Protein AF-A0A957ZER9-F1 (afdb_monomer)

Structure (mmCIF, N/CA/C/O backbone):
data_AF-A0A957ZER9-F1
#
_entry.id   AF-A0A957ZER9-F1
#
loop_
_atom_site.group_PDB
_atom_site.id
_atom_site.type_symbol
_atom_site.label_atom_id
_atom_site.label_alt_id
_atom_site.label_comp_id
_atom_site.label_asym_id
_atom_site.label_entity_id
_atom_site.label_seq_id
_atom_site.pdbx_PDB_ins_code
_atom_site.Cartn_x
_atom_site.Cartn_y
_atom_site.Cartn_z
_atom_site.occupancy
_atom_site.B_iso_or_equiv
_atom_site.auth_seq_id
_atom_site.auth_comp_id
_atom_site.auth_asym_id
_atom_site.auth_atom_id
_atom_site.pdbx_PDB_model_num
ATOM 1 N N . MET A 1 1 ? -36.942 -1.499 9.005 1.00 51.59 1 MET A N 1
ATOM 2 C CA . MET A 1 1 ? -36.043 -0.327 9.013 1.00 51.59 1 MET A CA 1
ATOM 3 C C . MET A 1 1 ? -35.174 -0.423 7.775 1.00 51.59 1 MET A C 1
ATOM 5 O O . MET A 1 1 ? -34.435 -1.388 7.654 1.00 51.59 1 MET A O 1
ATOM 9 N N . THR A 1 2 ? -35.333 0.484 6.817 1.00 49.25 2 THR A N 1
ATOM 10 C CA . THR A 1 2 ? -34.459 0.560 5.641 1.00 49.25 2 THR A CA 1
ATOM 11 C C . THR A 1 2 ? -33.138 1.179 6.080 1.00 49.25 2 THR A C 1
ATOM 13 O O . THR A 1 2 ? -33.100 2.354 6.435 1.00 49.25 2 THR A O 1
ATOM 16 N N . THR A 1 3 ? -32.075 0.379 6.131 1.00 65.25 3 THR A N 1
ATOM 17 C CA . THR A 1 3 ? -30.712 0.861 6.366 1.00 65.25 3 THR A CA 1
ATOM 18 C C . THR A 1 3 ? -30.332 1.819 5.247 1.00 65.25 3 THR A C 1
ATOM 20 O O . THR A 1 3 ? -30.273 1.415 4.085 1.00 65.25 3 THR A O 1
ATOM 23 N N . THR A 1 4 ? -30.088 3.084 5.584 1.00 68.25 4 THR A N 1
ATOM 24 C CA . THR A 1 4 ? -29.438 4.027 4.673 1.00 68.25 4 THR A CA 1
ATOM 25 C C . THR A 1 4 ? -28.117 3.402 4.215 1.00 68.25 4 THR A C 1
ATOM 27 O O . THR A 1 4 ? -27.375 2.920 5.076 1.00 68.25 4 THR A O 1
ATOM 30 N N . PRO A 1 5 ? -27.817 3.344 2.906 1.00 68.44 5 PRO A N 1
ATOM 31 C CA . PRO A 1 5 ? -26.556 2.780 2.447 1.00 68.44 5 PRO A CA 1
ATOM 32 C C . PRO A 1 5 ? -25.391 3.537 3.093 1.00 68.44 5 PRO A C 1
ATOM 34 O O . PRO A 1 5 ? -25.269 4.751 2.936 1.00 68.44 5 PRO A O 1
ATOM 37 N N . SER A 1 6 ? -24.569 2.817 3.860 1.00 81.31 6 SER A N 1
ATOM 38 C CA . SER A 1 6 ? -23.349 3.362 4.453 1.00 81.31 6 SER A CA 1
ATOM 39 C C . SER A 1 6 ? -22.302 3.532 3.357 1.00 81.31 6 SER A C 1
ATOM 41 O O . SER A 1 6 ? -22.025 2.593 2.607 1.00 81.31 6 SER A O 1
ATOM 43 N N . LEU A 1 7 ? -21.730 4.730 3.251 1.00 90.00 7 LEU A N 1
ATOM 44 C CA . LEU A 1 7 ? -20.654 5.004 2.309 1.00 90.00 7 LEU A CA 1
ATOM 45 C C . LEU A 1 7 ? -19.383 4.279 2.769 1.00 90.00 7 LEU A C 1
ATOM 47 O O . LEU A 1 7 ? -18.846 4.566 3.839 1.00 90.00 7 LEU A O 1
ATOM 51 N N . ARG A 1 8 ? -18.884 3.350 1.948 1.00 92.56 8 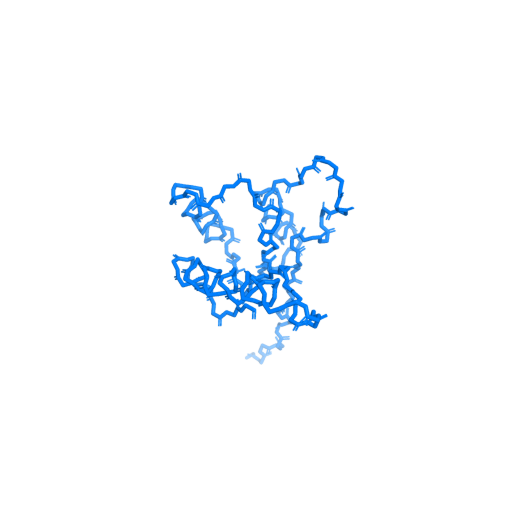ARG A N 1
ATOM 52 C CA . ARG A 1 8 ? -17.635 2.629 2.223 1.00 92.56 8 ARG A CA 1
ATOM 53 C C . ARG A 1 8 ? -16.438 3.472 1.799 1.00 92.56 8 ARG A C 1
ATOM 55 O O . ARG A 1 8 ? -15.945 3.345 0.685 1.00 92.56 8 ARG A O 1
ATOM 62 N N . LEU A 1 9 ? -16.012 4.363 2.687 1.00 96.50 9 LEU A N 1
ATOM 63 C CA . LEU A 1 9 ? -14.811 5.170 2.492 1.00 96.50 9 LEU A CA 1
ATOM 64 C C . LEU A 1 9 ? -13.558 4.393 2.892 1.00 96.50 9 LEU A C 1
ATOM 66 O O . LEU A 1 9 ? -13.536 3.753 3.943 1.00 96.50 9 LEU A O 1
ATOM 70 N N . GLY A 1 10 ? -12.518 4.499 2.073 1.00 96.88 10 GLY A N 1
ATOM 71 C CA . GLY A 1 10 ? -11.164 4.055 2.379 1.00 96.88 10 GLY A CA 1
ATOM 72 C C . GLY A 1 10 ? -10.174 5.203 2.215 1.00 96.88 10 GLY A C 1
ATOM 73 O O . GLY A 1 10 ? -10.529 6.283 1.742 1.00 96.88 10 GLY A O 1
ATOM 74 N N . THR A 1 11 ? -8.930 4.966 2.611 1.00 97.81 11 THR A N 1
ATOM 75 C CA . THR A 1 11 ? -7.816 5.895 2.384 1.00 97.81 11 THR A CA 1
ATOM 76 C C . THR A 1 11 ? -6.646 5.165 1.744 1.00 97.81 11 THR A C 1
ATOM 78 O O . THR A 1 11 ? -6.607 3.935 1.749 1.00 97.81 11 THR A O 1
ATOM 81 N N . SER A 1 12 ? -5.705 5.920 1.196 1.00 97.69 12 SER A N 1
ATOM 82 C CA . SER A 1 12 ? -4.426 5.397 0.742 1.00 97.69 12 SER A CA 1
ATOM 83 C C . SER A 1 12 ? -3.357 5.613 1.807 1.00 97.69 12 SER A C 1
ATOM 85 O O . SER A 1 12 ? -3.302 6.681 2.427 1.00 97.69 12 SER A O 1
ATOM 87 N N . SER A 1 13 ? -2.444 4.656 1.974 1.00 98.00 13 SER A N 1
ATOM 88 C CA . SER A 1 13 ? -1.302 4.819 2.869 1.00 98.00 13 SER A CA 1
ATOM 89 C C . SER A 1 13 ? -0.413 6.008 2.492 1.00 98.00 13 SER A C 1
ATOM 91 O O . SER A 1 13 ? 0.098 6.677 3.397 1.00 98.00 13 SER A O 1
ATOM 93 N N . TYR A 1 14 ? -0.303 6.352 1.198 1.00 95.44 14 TYR A N 1
ATOM 94 C CA . TYR A 1 14 ? 0.491 7.508 0.760 1.00 95.44 14 TYR A CA 1
ATOM 95 C C . TYR A 1 14 ? -0.087 8.828 1.282 1.00 95.44 14 TYR A C 1
ATOM 97 O O . TYR A 1 14 ? 0.651 9.795 1.457 1.00 95.44 14 TYR A O 1
ATOM 105 N N . SER A 1 15 ? -1.389 8.883 1.598 1.00 96.50 15 SER A N 1
ATOM 106 C CA . SER A 1 15 ? -2.021 10.091 2.157 1.00 96.50 15 SER A CA 1
ATOM 107 C C . SER A 1 15 ? -1.462 10.466 3.538 1.00 96.50 15 SER A C 1
ATOM 109 O O . SER A 1 15 ? -1.672 11.580 4.008 1.00 96.50 15 SER A O 1
ATOM 111 N N . TYR A 1 16 ? -0.715 9.557 4.175 1.00 97.00 16 TYR A N 1
ATOM 112 C CA . TYR A 1 16 ? -0.003 9.778 5.435 1.00 97.00 16 TYR A CA 1
ATOM 113 C C . TYR A 1 16 ? 1.515 9.898 5.251 1.00 97.00 16 TYR A C 1
ATOM 115 O O . TYR A 1 16 ? 2.234 10.156 6.219 1.00 97.00 16 TYR A O 1
ATOM 123 N N . TRP A 1 17 ? 2.027 9.691 4.036 1.00 95.38 17 TRP A N 1
ATOM 124 C CA . TRP A 1 17 ? 3.452 9.717 3.724 1.00 95.38 17 TRP A CA 1
ATOM 125 C C . TRP A 1 17 ? 3.706 10.427 2.394 1.00 95.38 17 TRP A C 1
ATOM 127 O O . TRP A 1 17 ? 3.631 9.855 1.311 1.00 95.38 17 TRP A O 1
ATOM 137 N N . HIS A 1 18 ? 4.096 11.694 2.496 1.00 91.44 18 HIS A N 1
ATOM 138 C CA . HIS A 1 18 ? 4.344 12.585 1.363 1.00 91.44 18 HIS A CA 1
ATOM 139 C C . HIS A 1 18 ? 5.746 12.396 0.753 1.00 91.44 18 HIS A C 1
ATOM 141 O O . HIS A 1 18 ? 6.429 13.373 0.452 1.00 91.44 18 HIS A O 1
ATOM 147 N N . PHE A 1 19 ? 6.204 11.145 0.620 1.00 91.75 19 PHE A N 1
ATOM 148 C CA . PHE A 1 19 ? 7.515 10.786 0.059 1.00 91.75 19 PHE A CA 1
ATOM 149 C C . PHE A 1 19 ? 8.719 11.423 0.778 1.00 91.75 19 PHE A C 1
ATOM 151 O O . PHE A 1 19 ? 9.766 11.678 0.182 1.00 91.75 19 PHE A O 1
ATOM 158 N N . THR A 1 20 ? 8.594 11.662 2.085 1.00 93.31 20 THR A N 1
ATOM 159 C CA . THR A 1 20 ? 9.716 12.075 2.935 1.00 93.31 20 THR A CA 1
ATOM 160 C C . THR A 1 20 ? 10.710 10.928 3.137 1.00 93.31 20 THR A C 1
ATOM 162 O O . THR A 1 20 ? 10.307 9.765 3.063 1.00 93.31 20 THR A O 1
ATOM 165 N N . PRO A 1 21 ? 11.989 11.210 3.464 1.00 93.69 21 PRO A N 1
ATOM 166 C CA . PRO A 1 21 ? 12.975 10.159 3.732 1.00 93.69 21 PRO A CA 1
ATOM 167 C C . PRO A 1 21 ? 12.533 9.175 4.822 1.00 93.69 21 PRO A C 1
ATOM 169 O O . PRO A 1 21 ? 12.712 7.969 4.679 1.00 93.69 21 PRO A O 1
ATOM 172 N N . GLN A 1 22 ? 11.906 9.686 5.887 1.00 95.19 22 GLN A N 1
ATOM 173 C CA . GLN A 1 22 ? 11.251 8.850 6.885 1.00 95.19 22 GLN A CA 1
ATOM 174 C C . GLN A 1 22 ? 9.890 8.402 6.354 1.00 95.19 22 GLN A C 1
ATOM 176 O O . GLN A 1 22 ? 9.045 9.242 6.029 1.00 95.19 22 GLN A O 1
ATOM 181 N N . LYS A 1 23 ? 9.682 7.086 6.290 1.00 96.38 23 LYS A N 1
ATOM 182 C CA . LYS A 1 23 ? 8.387 6.493 5.956 1.00 96.38 23 LYS A CA 1
ATOM 183 C C . LYS A 1 23 ? 7.473 6.531 7.175 1.00 96.38 23 LYS A C 1
ATOM 185 O O . LYS A 1 23 ? 7.914 6.235 8.288 1.00 96.38 23 LYS A O 1
ATOM 190 N N . THR A 1 24 ? 6.208 6.881 6.957 1.00 97.62 24 THR A N 1
ATOM 191 C CA . THR A 1 24 ? 5.159 6.669 7.959 1.00 97.62 24 THR A CA 1
ATOM 192 C C . THR A 1 24 ? 4.828 5.175 7.987 1.00 97.62 24 THR A C 1
ATOM 194 O O . THR A 1 24 ? 4.475 4.642 6.930 1.00 97.62 24 THR A O 1
ATOM 197 N N . PRO A 1 25 ? 4.920 4.489 9.140 1.00 97.81 25 PRO A N 1
ATOM 198 C CA . PRO A 1 25 ? 4.663 3.053 9.210 1.00 97.81 25 PRO A CA 1
ATOM 199 C C . PRO A 1 25 ? 3.235 2.695 8.789 1.00 97.81 25 PRO A C 1
ATOM 201 O O . PRO A 1 25 ? 2.280 3.377 9.164 1.00 97.81 25 PRO A O 1
ATOM 204 N N . ILE A 1 26 ? 3.071 1.585 8.065 1.00 98.38 26 ILE A N 1
ATOM 205 C CA . ILE A 1 26 ? 1.745 1.086 7.660 1.00 98.38 26 ILE A CA 1
ATOM 206 C C . ILE A 1 26 ? 0.857 0.795 8.878 1.00 98.38 26 ILE A C 1
ATOM 208 O O . ILE A 1 26 ? -0.339 1.075 8.848 1.00 98.38 26 ILE A O 1
ATOM 212 N N . SER A 1 27 ? 1.437 0.310 9.977 1.00 98.06 27 SER A N 1
ATOM 213 C CA . SER A 1 27 ? 0.714 0.085 11.234 1.00 98.06 27 SER A CA 1
ATOM 214 C C . SER A 1 27 ? 0.040 1.354 11.759 1.00 98.06 27 SER A C 1
ATOM 216 O O . SER A 1 27 ? -1.122 1.309 12.157 1.00 98.06 27 SER A O 1
ATOM 218 N N . TYR A 1 28 ? 0.731 2.495 11.694 1.00 98.50 28 TYR A N 1
ATOM 219 C CA . TYR A 1 28 ? 0.173 3.787 12.088 1.00 98.50 28 TYR A CA 1
ATOM 220 C C . TYR A 1 28 ? -0.975 4.206 11.163 1.00 98.50 28 TYR A C 1
ATOM 222 O O . TYR A 1 28 ? -2.014 4.659 11.635 1.00 98.50 28 TYR A O 1
ATOM 230 N N . VAL A 1 29 ? -0.828 4.012 9.848 1.00 98.62 29 VAL A N 1
ATOM 231 C CA . VAL A 1 29 ? -1.898 4.299 8.874 1.00 98.62 29 VAL A CA 1
ATOM 232 C C . VAL A 1 29 ? -3.166 3.509 9.199 1.00 98.62 29 VAL A C 1
ATOM 234 O O . VAL A 1 29 ? -4.252 4.087 9.210 1.00 98.62 29 VAL A O 1
ATOM 237 N N . LEU A 1 30 ? -3.041 2.211 9.498 1.00 98.69 30 LEU A N 1
ATOM 238 C CA . LEU A 1 30 ? -4.179 1.369 9.875 1.00 98.69 30 LEU A CA 1
ATOM 239 C C . LEU A 1 30 ? -4.873 1.894 11.141 1.00 98.69 30 LEU A C 1
ATOM 241 O O . LEU A 1 30 ? -6.097 2.008 11.169 1.00 98.69 30 LEU A O 1
ATOM 245 N N . GLU A 1 31 ? -4.112 2.273 12.169 1.00 98.75 31 GLU A N 1
ATOM 246 C CA . GLU A 1 31 ? -4.671 2.856 13.396 1.00 98.75 31 GLU A CA 1
ATOM 247 C C . GLU A 1 31 ? -5.435 4.158 13.124 1.00 98.75 31 GLU A C 1
ATOM 249 O O . GLU A 1 31 ? -6.544 4.340 13.629 1.00 98.75 31 GLU A O 1
ATOM 254 N N . GLN A 1 32 ? -4.883 5.046 12.290 1.00 98.62 32 GLN A N 1
ATOM 255 C CA . GLN A 1 32 ? -5.552 6.299 11.933 1.00 98.62 32 GLN A CA 1
ATOM 256 C C . GLN A 1 32 ? -6.811 6.062 11.094 1.00 98.62 32 GLN A C 1
ATOM 258 O O . GLN A 1 32 ? -7.836 6.697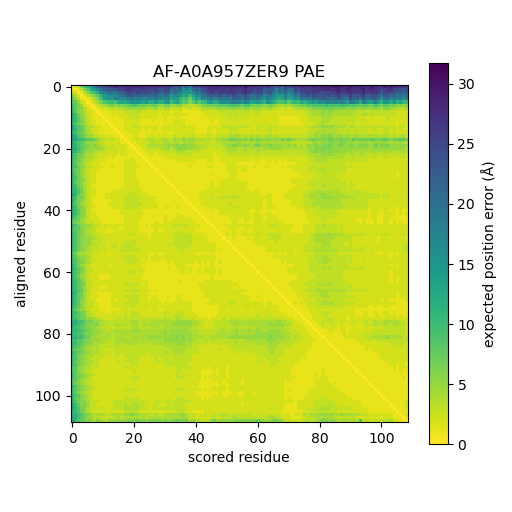 11.335 1.00 98.62 32 GLN A O 1
ATOM 263 N N . ALA A 1 33 ? -6.768 5.136 10.134 1.00 98.50 33 ALA A N 1
ATOM 264 C CA . ALA A 1 33 ? -7.929 4.791 9.319 1.00 98.50 33 ALA A CA 1
ATOM 265 C C . ALA A 1 33 ? -9.072 4.226 10.176 1.00 98.50 33 ALA A C 1
ATOM 267 O O . ALA A 1 33 ? -10.225 4.630 10.011 1.00 98.50 33 ALA A O 1
ATOM 268 N N . HIS A 1 34 ? -8.747 3.357 11.136 1.00 98.31 34 HIS A N 1
ATOM 269 C CA . HIS A 1 34 ? -9.708 2.840 12.106 1.00 98.31 34 HIS A CA 1
ATOM 270 C C . HIS A 1 34 ? -10.297 3.956 12.979 1.00 98.31 34 HIS A C 1
ATOM 272 O O . HIS A 1 34 ? -11.515 4.051 13.116 1.00 98.31 34 HIS A O 1
ATOM 278 N N . ALA A 1 35 ? -9.452 4.838 13.524 1.00 98.31 35 ALA A N 1
ATOM 279 C CA . ALA A 1 35 ? -9.895 5.956 14.360 1.00 98.31 35 ALA A CA 1
ATOM 280 C C . ALA A 1 35 ? -10.842 6.922 13.620 1.00 98.31 35 ALA A C 1
ATOM 282 O O . ALA A 1 35 ? -11.717 7.525 14.238 1.00 98.31 35 ALA A O 1
ATOM 283 N N . LEU A 1 36 ? -10.696 7.040 12.297 1.00 97.38 36 LEU A N 1
ATOM 284 C CA . LEU A 1 36 ? -11.570 7.831 11.426 1.00 97.38 36 LEU A CA 1
ATOM 285 C C . LEU A 1 36 ? -12.860 7.102 11.008 1.00 97.38 36 LEU A C 1
ATOM 287 O O . LEU A 1 36 ? -13.690 7.692 10.318 1.00 97.38 36 LEU A O 1
ATOM 291 N N . GLY A 1 37 ? -13.047 5.837 11.398 1.00 96.75 37 GLY A N 1
ATOM 292 C CA . GLY A 1 37 ? -14.206 5.032 11.004 1.00 96.75 37 GLY A CA 1
ATOM 293 C C . GLY A 1 37 ? -14.212 4.650 9.521 1.00 96.75 37 GLY A C 1
ATOM 294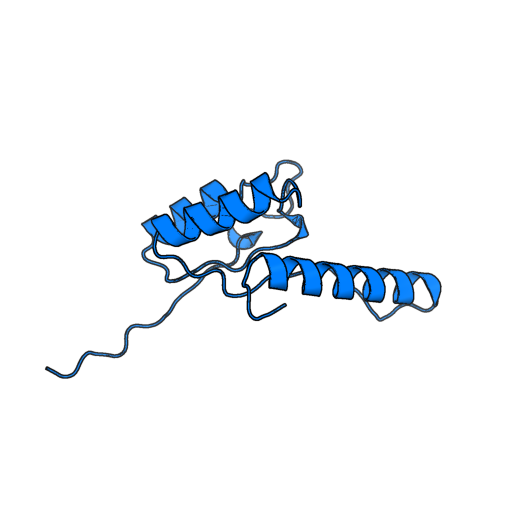 O O . GLY A 1 37 ? -15.280 4.458 8.936 1.00 96.75 37 GLY A O 1
ATOM 295 N N . LEU A 1 38 ? -13.034 4.577 8.891 1.00 97.50 38 LEU A N 1
ATOM 296 C CA . LEU A 1 38 ? -12.906 4.117 7.511 1.00 97.50 38 LEU A CA 1
ATOM 297 C C . LEU A 1 38 ? -13.100 2.600 7.422 1.00 97.50 38 LEU A C 1
ATOM 299 O O . LEU A 1 38 ? -12.956 1.869 8.396 1.00 97.50 38 LEU A O 1
ATOM 303 N N . HIS A 1 39 ? -13.415 2.128 6.220 1.00 97.38 39 HIS A N 1
ATOM 304 C CA . HIS A 1 39 ? -13.672 0.716 5.943 1.00 97.38 39 HIS A CA 1
ATOM 305 C C . HIS A 1 39 ? -12.431 -0.033 5.450 1.00 97.38 39 HIS A C 1
ATOM 307 O O . HIS A 1 39 ? -12.471 -1.256 5.339 1.00 97.38 39 HIS A O 1
ATOM 313 N N . GLY A 1 40 ? -11.347 0.670 5.121 1.00 97.69 40 GLY A N 1
ATOM 314 C CA . GLY A 1 40 ? -10.141 0.026 4.629 1.00 97.69 40 GLY A CA 1
ATOM 315 C C . GLY A 1 40 ? -9.034 0.979 4.213 1.00 97.69 40 GLY A C 1
ATOM 316 O O . GLY A 1 40 ? -9.199 2.205 4.202 1.00 97.69 40 GLY A O 1
ATOM 317 N N . VAL A 1 41 ? -7.908 0.380 3.838 1.00 98.44 41 VAL A N 1
ATOM 318 C CA . VAL A 1 41 ? -6.688 1.063 3.410 1.00 98.44 41 VAL A CA 1
ATOM 319 C C . VAL A 1 41 ? -6.157 0.434 2.119 1.00 98.44 41 VAL A C 1
ATOM 321 O O . VAL A 1 41 ? -6.098 -0.785 1.987 1.00 98.44 41 VAL A O 1
ATOM 324 N N . GLU A 1 42 ? -5.758 1.274 1.172 1.00 98.25 42 GLU A N 1
ATOM 325 C CA . GLU A 1 42 ? -4.905 0.895 0.047 1.00 98.25 42 GLU A CA 1
ATOM 326 C C . GLU A 1 42 ? -3.439 1.045 0.468 1.00 98.25 42 GLU A C 1
ATOM 328 O O . GLU A 1 42 ? -3.078 2.028 1.124 1.00 98.25 42 GLU A O 1
ATOM 333 N N . LEU A 1 43 ? -2.603 0.063 0.132 1.00 98.19 43 LEU A N 1
ATOM 334 C CA . LEU A 1 43 ? -1.194 0.036 0.517 1.00 98.19 43 LEU A CA 1
ATOM 335 C C 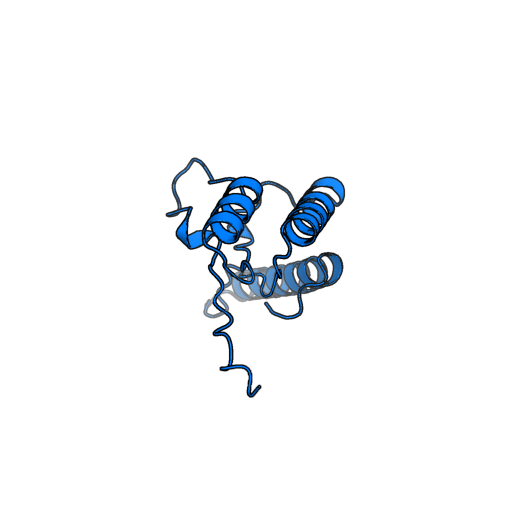. LEU A 1 43 ? -0.292 0.436 -0.643 1.00 98.19 43 LEU A C 1
ATOM 337 O O . LEU A 1 43 ? -0.185 -0.287 -1.629 1.00 98.19 43 LEU A O 1
ATOM 341 N N . LEU A 1 44 ? 0.465 1.513 -0.463 1.00 97.88 44 LEU A N 1
ATOM 342 C CA . LEU A 1 44 ? 1.546 1.857 -1.370 1.00 97.88 44 LEU A CA 1
ATOM 343 C C . LEU A 1 44 ? 2.744 0.934 -1.111 1.00 97.88 44 LEU A C 1
ATOM 345 O O . LEU A 1 44 ? 3.419 1.064 -0.087 1.00 97.88 44 LEU A O 1
ATOM 349 N N . HIS A 1 45 ? 3.068 0.061 -2.066 1.00 97.88 45 HIS A N 1
ATOM 350 C CA . HIS A 1 45 ? 4.190 -0.886 -1.989 1.00 97.88 45 HIS A CA 1
ATOM 351 C C . HIS A 1 45 ? 5.506 -0.205 -1.592 1.00 97.88 45 HIS A C 1
ATOM 353 O O . HIS A 1 45 ? 6.194 -0.627 -0.666 1.00 97.88 45 HIS A O 1
ATOM 359 N N . ARG A 1 46 ? 5.804 0.953 -2.191 1.00 96.19 46 ARG A N 1
ATOM 360 C CA . ARG A 1 46 ? 7.017 1.732 -1.894 1.00 96.19 46 ARG A CA 1
ATOM 361 C C . ARG A 1 46 ? 7.106 2.216 -0.438 1.00 96.19 46 ARG A C 1
ATOM 363 O O . ARG A 1 46 ? 8.209 2.490 0.043 1.00 96.19 46 ARG A O 1
ATOM 370 N N . GLN A 1 47 ? 5.980 2.342 0.264 1.00 97.19 47 GLN A N 1
ATOM 371 C CA . GLN A 1 47 ? 5.923 2.736 1.675 1.00 97.19 47 GLN A CA 1
ATOM 372 C C . GLN A 1 47 ? 6.191 1.565 2.628 1.00 97.19 47 GLN A C 1
ATOM 374 O O . GLN A 1 47 ? 6.523 1.795 3.790 1.00 97.19 47 GLN A O 1
ATOM 379 N N . MET A 1 48 ? 6.097 0.321 2.156 1.00 96.69 48 MET A N 1
ATOM 380 C CA . MET A 1 48 ? 6.395 -0.851 2.973 1.00 96.69 48 MET A CA 1
ATOM 381 C C . MET A 1 48 ? 7.870 -0.854 3.400 1.00 96.69 48 MET A C 1
ATOM 383 O O . MET A 1 48 ? 8.768 -0.370 2.697 1.00 96.69 48 MET A O 1
ATOM 387 N N . GLU A 1 49 ? 8.113 -1.353 4.606 1.00 96.00 49 GLU A N 1
ATOM 388 C CA . GLU A 1 49 ? 9.458 -1.464 5.186 1.00 96.00 49 GLU A CA 1
ATOM 389 C C . GLU A 1 49 ? 10.116 -2.804 4.849 1.00 96.00 49 GLU A C 1
ATOM 391 O O . GLU A 1 49 ? 11.337 -2.927 4.903 1.00 96.00 49 GLU A O 1
ATOM 396 N N . SER A 1 50 ? 9.306 -3.803 4.504 1.00 97.00 50 SER A N 1
ATOM 397 C CA . SER A 1 50 ? 9.731 -5.164 4.218 1.00 97.00 50 SER A CA 1
ATOM 398 C C . SER A 1 50 ? 8.664 -5.886 3.394 1.00 97.00 50 SER A C 1
ATOM 400 O O . SER A 1 50 ? 7.504 -5.479 3.372 1.00 97.00 50 SER A O 1
ATOM 402 N N . GLU A 1 51 ? 9.057 -6.974 2.746 1.00 97.19 51 GLU A N 1
ATOM 403 C CA . GLU A 1 51 ? 8.159 -7.938 2.096 1.00 97.19 51 GLU A CA 1
ATOM 404 C C . GLU A 1 51 ? 8.266 -9.325 2.745 1.00 97.19 51 GLU A C 1
ATOM 406 O O . GLU A 1 51 ? 7.650 -10.284 2.294 1.00 97.19 51 GLU A O 1
ATOM 411 N N . GLU A 1 52 ? 9.026 -9.439 3.840 1.00 97.44 52 GLU A N 1
ATOM 412 C CA . GLU A 1 52 ? 9.157 -10.685 4.584 1.00 97.44 52 GLU A CA 1
ATOM 413 C C . GLU A 1 52 ? 7.787 -11.164 5.068 1.00 97.44 52 GLU A C 1
ATOM 415 O O . GLU A 1 52 ? 6.958 -10.376 5.540 1.00 97.44 52 GLU A O 1
ATOM 420 N N . ASN A 1 53 ? 7.568 -12.481 5.026 1.00 95.88 53 ASN A N 1
ATOM 421 C CA . ASN A 1 53 ? 6.272 -13.076 5.352 1.00 95.88 53 ASN A CA 1
ATOM 422 C C . ASN A 1 53 ? 5.749 -12.624 6.731 1.00 95.88 53 ASN A C 1
ATOM 424 O O . ASN A 1 53 ? 4.575 -12.298 6.894 1.00 95.88 53 ASN A O 1
ATOM 428 N N . SER A 1 54 ? 6.636 -12.524 7.724 1.00 97.06 54 SER A N 1
ATOM 429 C CA . SER A 1 54 ? 6.289 -12.065 9.074 1.00 97.06 54 SER A CA 1
ATOM 430 C C . SER A 1 54 ? 5.735 -10.634 9.103 1.00 97.06 54 SER A C 1
ATOM 432 O O . SER A 1 54 ? 4.800 -10.360 9.861 1.00 97.06 54 SER A O 1
ATOM 434 N N . TYR A 1 55 ? 6.267 -9.741 8.266 1.00 97.88 55 TYR A N 1
ATOM 435 C CA . TYR A 1 55 ? 5.826 -8.355 8.151 1.00 97.88 55 TYR A CA 1
ATOM 436 C C . TYR A 1 55 ? 4.471 -8.262 7.445 1.00 97.88 55 TYR A C 1
ATOM 438 O O . TYR A 1 55 ? 3.526 -7.696 8.000 1.00 97.88 55 TYR A O 1
ATOM 446 N N . VAL A 1 56 ? 4.334 -8.884 6.271 1.00 97.06 56 VAL A N 1
ATOM 447 C CA . VAL A 1 56 ? 3.097 -8.804 5.474 1.00 97.06 56 VAL A CA 1
ATOM 448 C C . VAL A 1 56 ? 1.919 -9.483 6.175 1.00 97.06 56 VAL A C 1
ATOM 450 O O . VAL A 1 56 ? 0.823 -8.923 6.229 1.00 97.06 56 VAL A O 1
ATOM 453 N N . GLN A 1 57 ? 2.136 -10.633 6.828 1.00 96.12 57 GLN A N 1
ATOM 454 C CA . GLN A 1 57 ? 1.102 -11.269 7.655 1.00 96.12 57 GLN A CA 1
ATOM 455 C C . GLN A 1 57 ? 0.803 -10.450 8.923 1.00 96.12 57 GLN A C 1
ATOM 457 O O . GLN A 1 57 ? -0.320 -10.482 9.429 1.00 96.12 57 GLN A O 1
ATOM 462 N N . GLY A 1 58 ? 1.777 -9.683 9.426 1.00 97.69 58 GLY A N 1
ATOM 463 C CA . GLY A 1 58 ? 1.585 -8.717 10.507 1.00 97.69 58 GLY A CA 1
ATOM 464 C C . GLY A 1 58 ? 0.606 -7.604 10.131 1.00 97.69 58 GLY A C 1
ATOM 465 O O . GLY A 1 58 ? -0.341 -7.361 10.882 1.00 97.69 58 GLY A O 1
ATOM 466 N N . ILE A 1 59 ? 0.777 -7.003 8.948 1.00 98.06 59 ILE A N 1
ATOM 467 C CA . ILE A 1 59 ? -0.138 -5.987 8.399 1.00 98.06 59 ILE A CA 1
ATOM 468 C C . ILE A 1 59 ? -1.553 -6.560 8.263 1.00 98.06 59 ILE A C 1
ATOM 470 O O . ILE A 1 59 ? -2.503 -5.971 8.781 1.00 98.06 59 ILE A O 1
ATOM 474 N N . LYS A 1 60 ? -1.701 -7.738 7.636 1.00 97.38 60 LYS A N 1
ATOM 475 C CA . LYS A 1 60 ? -3.010 -8.403 7.482 1.00 97.38 60 LYS A CA 1
ATOM 476 C C . LYS A 1 60 ? -3.694 -8.637 8.822 1.00 97.38 60 LYS A C 1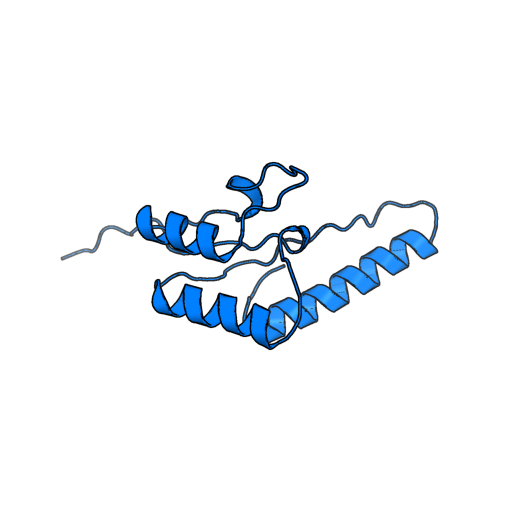
ATOM 478 O O . LYS A 1 60 ? -4.877 -8.343 8.978 1.00 97.38 60 LYS A O 1
ATOM 483 N N . ARG A 1 61 ? -2.951 -9.168 9.799 1.00 98.06 61 ARG A N 1
ATOM 484 C CA . ARG A 1 61 ? -3.474 -9.446 11.141 1.00 98.06 61 ARG A CA 1
ATOM 485 C C . ARG A 1 61 ? -3.963 -8.168 11.815 1.00 98.06 61 ARG A C 1
ATOM 487 O O . ARG A 1 61 ? -5.042 -8.185 12.399 1.00 98.06 61 ARG A O 1
ATOM 494 N N . GLN A 1 62 ? -3.201 -7.080 11.724 1.00 98.56 62 GLN A N 1
ATOM 495 C CA . GLN A 1 62 ? -3.589 -5.801 12.313 1.00 98.56 62 GLN A CA 1
ATOM 496 C C . GLN A 1 62 ? -4.831 -5.214 11.630 1.00 98.56 62 GLN A C 1
ATOM 498 O O . GLN A 1 62 ? -5.764 -4.815 12.322 1.00 98.56 62 GLN A O 1
ATOM 503 N N . ALA A 1 63 ? -4.881 -5.205 10.293 1.00 98.44 63 ALA A N 1
ATOM 504 C CA . ALA A 1 63 ? -6.049 -4.729 9.551 1.00 98.44 63 ALA A CA 1
ATOM 505 C C . ALA A 1 63 ? -7.313 -5.514 9.938 1.00 98.44 63 ALA A C 1
ATOM 507 O O . ALA A 1 63 ? -8.332 -4.914 10.277 1.00 98.44 63 ALA A O 1
ATOM 508 N N . PHE A 1 64 ? -7.207 -6.845 10.022 1.00 98.19 64 PHE A N 1
ATOM 509 C CA . PHE A 1 64 ? -8.293 -7.708 10.485 1.00 98.19 64 PHE A CA 1
ATOM 510 C C . PHE A 1 64 ? -8.756 -7.366 11.911 1.00 98.19 64 PHE A C 1
ATOM 512 O O . PHE A 1 64 ? -9.953 -7.236 12.153 1.00 98.19 64 PHE A O 1
ATOM 519 N N . GLN A 1 65 ? -7.825 -7.173 12.852 1.00 98.62 65 GLN A N 1
ATOM 520 C CA . GLN A 1 65 ? -8.146 -6.793 14.236 1.00 98.62 65 GLN A CA 1
ATOM 521 C C . GLN A 1 65 ? -8.856 -5.437 14.334 1.00 98.62 65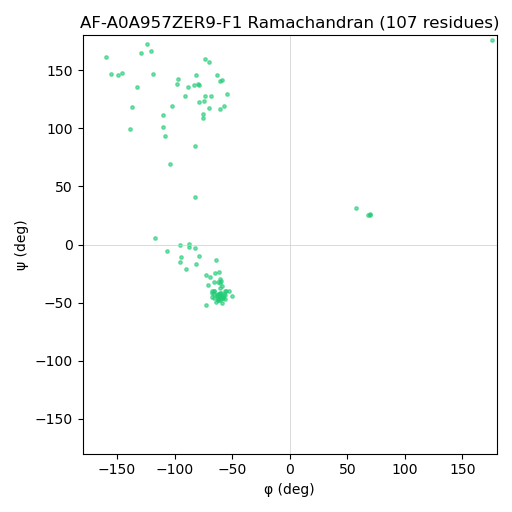 GLN A C 1
ATOM 523 O O . GLN A 1 65 ? -9.689 -5.247 15.217 1.00 98.62 65 GLN A O 1
ATOM 528 N N . LEU A 1 66 ? -8.540 -4.512 13.427 1.00 98.50 66 LEU A N 1
ATOM 529 C CA . LEU A 1 66 ? -9.146 -3.183 13.350 1.00 98.50 66 LEU A CA 1
ATOM 530 C C . LEU A 1 66 ? -10.433 -3.147 12.509 1.00 98.50 66 LEU A C 1
ATOM 532 O O . LEU A 1 66 ? -11.055 -2.089 12.402 1.00 98.50 66 LEU A O 1
ATOM 536 N N . GLY A 1 67 ? -10.842 -4.275 11.918 1.00 97.81 67 GLY A N 1
ATOM 537 C CA . GLY A 1 67 ? -12.010 -4.351 11.038 1.00 97.81 67 GLY A CA 1
ATOM 538 C C . GLY A 1 67 ? -11.834 -3.603 9.712 1.00 97.81 67 GLY A C 1
ATOM 539 O O . GLY A 1 67 ? -12.822 -3.160 9.131 1.00 97.81 67 GLY A O 1
ATOM 540 N N . LEU A 1 68 ? -10.591 -3.437 9.255 1.00 98.25 68 LEU A N 1
ATOM 541 C CA . LEU A 1 68 ? -10.241 -2.755 8.012 1.00 98.25 68 LEU A CA 1
ATOM 542 C C . LEU A 1 68 ? -10.007 -3.758 6.883 1.00 98.25 68 LEU A C 1
ATOM 544 O O . LEU A 1 68 ? -9.338 -4.776 7.065 1.00 98.25 68 LEU A O 1
ATOM 548 N N . ASP A 1 69 ? -10.509 -3.420 5.702 1.00 97.62 69 ASP A N 1
ATOM 549 C CA . ASP A 1 69 ? -10.175 -4.100 4.456 1.00 97.62 69 ASP A CA 1
ATOM 550 C C . ASP A 1 69 ? -8.838 -3.585 3.898 1.00 97.62 69 ASP A C 1
ATOM 552 O O . ASP A 1 69 ? -8.526 -2.396 4.020 1.00 97.62 69 ASP A O 1
ATOM 556 N N . ILE A 1 70 ? -8.064 -4.457 3.253 1.00 98.12 70 ILE A N 1
ATOM 557 C CA . ILE A 1 70 ? -6.906 -4.054 2.449 1.00 98.12 70 ILE A CA 1
ATOM 558 C C . ILE A 1 70 ? -7.289 -4.276 0.990 1.00 98.12 70 ILE A C 1
ATOM 560 O O . ILE A 1 70 ? -7.172 -5.380 0.463 1.00 98.12 70 ILE A O 1
ATOM 564 N N . TYR A 1 71 ? -7.802 -3.227 0.353 1.00 97.06 71 TYR A N 1
ATOM 565 C CA . TYR A 1 71 ? -8.566 -3.376 -0.887 1.00 97.06 71 TYR A CA 1
ATOM 566 C C . TYR A 1 71 ? -7.740 -3.192 -2.167 1.00 97.06 71 TYR A C 1
ATOM 568 O O . TYR A 1 71 ? -8.214 -3.562 -3.238 1.00 97.06 71 TYR A O 1
ATOM 576 N N . ASN A 1 72 ? -6.532 -2.626 -2.079 1.00 98.25 72 ASN A N 1
ATOM 577 C CA . ASN A 1 72 ? -5.630 -2.439 -3.218 1.00 98.25 72 ASN A CA 1
ATOM 578 C C . ASN A 1 72 ? -4.163 -2.353 -2.757 1.00 98.25 72 ASN A C 1
ATOM 580 O O . ASN A 1 72 ? -3.891 -1.825 -1.674 1.00 98.25 72 ASN A O 1
ATOM 584 N N . LEU A 1 73 ? -3.235 -2.850 -3.576 1.00 98.50 73 LEU A N 1
ATOM 585 C CA . LEU A 1 73 ? -1.790 -2.652 -3.427 1.00 98.50 73 LEU A CA 1
ATOM 586 C C . LEU A 1 73 ? -1.320 -1.735 -4.561 1.00 98.50 73 LEU A C 1
ATOM 588 O O . LEU A 1 73 ? -1.153 -2.216 -5.670 1.00 98.50 73 LEU A O 1
ATOM 592 N N . SER A 1 74 ? -1.094 -0.440 -4.333 1.00 97.88 74 SER A N 1
ATOM 593 C CA . SER A 1 74 ? -0.548 0.402 -5.408 1.00 97.88 74 SER A CA 1
ATOM 594 C C . SER A 1 74 ? 0.952 0.211 -5.546 1.00 97.88 74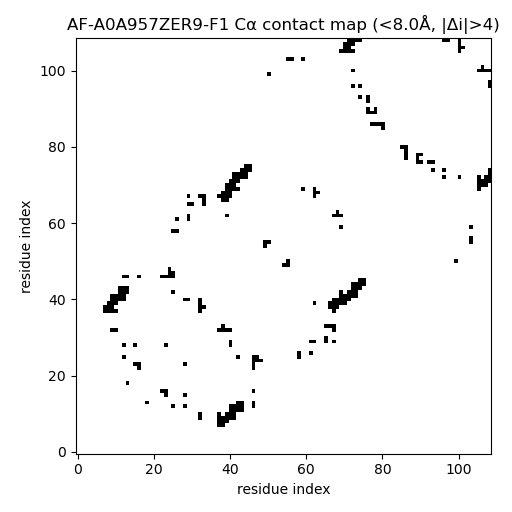 SER A C 1
ATOM 596 O O . SER A 1 74 ? 1.701 0.203 -4.563 1.00 97.88 74 SER A O 1
ATOM 598 N N . ILE A 1 75 ? 1.404 0.149 -6.791 1.00 97.69 75 ILE A N 1
ATOM 599 C CA . ILE A 1 75 ? 2.812 0.001 -7.152 1.00 97.69 75 ILE A CA 1
ATOM 600 C C . ILE A 1 75 ? 3.298 1.175 -7.999 1.00 97.69 75 ILE A C 1
ATOM 602 O O . ILE A 1 75 ? 2.517 2.010 -8.451 1.00 97.69 75 ILE A O 1
ATOM 606 N N . HIS A 1 76 ? 4.618 1.283 -8.144 1.00 95.44 76 HIS A N 1
ATOM 607 C CA . HIS A 1 76 ? 5.248 2.261 -9.024 1.00 95.44 76 HIS A CA 1
ATOM 608 C C . HIS A 1 76 ? 5.879 1.533 -10.207 1.00 95.44 76 HIS A C 1
ATOM 610 O O . HIS A 1 76 ? 6.892 0.856 -10.053 1.00 95.44 76 HIS A O 1
ATOM 616 N N . GLN A 1 77 ? 5.319 1.739 -11.389 1.00 95.25 77 GLN A N 1
ATOM 617 C CA . GLN A 1 77 ? 5.762 1.144 -12.636 1.00 95.25 77 GLN A CA 1
ATOM 618 C C . GLN A 1 77 ? 5.553 2.127 -13.786 1.00 95.25 77 GLN A C 1
ATOM 620 O O . GLN A 1 77 ? 4.611 2.919 -13.786 1.00 95.25 77 GLN A O 1
ATOM 625 N N . ASP A 1 78 ? 6.435 2.063 -14.775 1.00 96.31 78 ASP A N 1
ATOM 626 C CA . ASP A 1 78 ? 6.347 2.845 -16.001 1.00 96.31 78 ASP A CA 1
ATOM 627 C C . ASP A 1 78 ? 6.691 1.961 -17.201 1.00 96.31 78 ASP A C 1
ATOM 629 O O . ASP A 1 78 ? 7.788 1.412 -17.307 1.00 96.31 78 ASP A O 1
ATOM 633 N N . PHE A 1 79 ? 5.734 1.800 -18.110 1.00 96.94 79 PHE A N 1
ATOM 634 C CA . PHE A 1 79 ? 5.887 0.964 -19.299 1.00 96.94 79 PHE A CA 1
ATOM 635 C C . PHE A 1 79 ? 6.327 1.755 -20.538 1.00 96.94 79 PHE A C 1
ATOM 637 O O . PHE A 1 79 ? 6.515 1.164 -21.605 1.00 96.94 79 PHE A O 1
ATOM 644 N N . VAL A 1 80 ? 6.508 3.075 -20.424 1.00 97.62 80 VAL A N 1
ATOM 645 C CA . VAL A 1 80 ? 6.777 3.977 -21.551 1.00 97.62 80 VAL A CA 1
ATOM 646 C C . VAL A 1 80 ? 8.255 4.368 -21.581 1.00 97.62 80 VAL A C 1
ATOM 648 O O . VAL A 1 80 ? 8.635 5.516 -21.377 1.00 97.62 80 VAL A O 1
ATOM 651 N N . TRP A 1 81 ? 9.099 3.386 -21.897 1.00 97.94 81 TRP A N 1
ATOM 652 C CA . TRP A 1 81 ? 10.540 3.571 -22.095 1.00 97.94 81 TRP A CA 1
ATOM 653 C C . TRP A 1 81 ? 10.961 3.195 -23.511 1.00 97.94 81 TRP A C 1
ATOM 655 O O . TRP A 1 81 ? 10.408 2.258 -24.087 1.00 97.94 81 TRP A O 1
ATOM 665 N N . GLU A 1 82 ? 11.963 3.884 -24.063 1.00 98.19 82 GLU A N 1
ATOM 666 C CA . GLU A 1 82 ? 12.604 3.497 -25.330 1.00 98.19 82 GLU A CA 1
ATOM 667 C C . GLU A 1 82 ? 13.379 2.178 -25.170 1.00 98.19 82 GLU A C 1
ATOM 669 O O . GLU A 1 82 ? 13.216 1.249 -25.968 1.00 98.19 82 GLU A O 1
ATOM 674 N N . ASP A 1 83 ? 14.148 2.060 -24.084 1.00 98.38 83 ASP A N 1
ATOM 675 C CA . ASP A 1 83 ? 14.911 0.858 -23.754 1.00 98.38 83 ASP A CA 1
ATOM 676 C C . ASP A 1 83 ? 13.985 -0.312 -23.375 1.00 98.38 83 ASP A C 1
ATOM 678 O O . ASP A 1 83 ? 13.118 -0.210 -22.502 1.00 98.38 83 ASP A O 1
ATOM 682 N N . ALA A 1 84 ? 14.187 -1.453 -24.035 1.00 98.31 84 ALA A N 1
ATOM 683 C CA . ALA A 1 84 ? 13.462 -2.684 -23.756 1.00 98.31 84 ALA A CA 1
ATOM 684 C C . ALA A 1 84 ? 13.773 -3.265 -22.370 1.00 98.31 84 ALA A C 1
ATOM 686 O O . ALA A 1 84 ? 12.879 -3.852 -21.760 1.00 98.31 84 ALA A O 1
ATOM 687 N N . ALA A 1 85 ? 14.996 -3.089 -21.863 1.00 98.25 85 ALA A N 1
ATOM 688 C CA . ALA A 1 85 ? 15.388 -3.597 -20.553 1.00 98.25 85 ALA A CA 1
ATOM 689 C C . ALA A 1 85 ? 14.642 -2.875 -19.419 1.00 98.25 85 ALA A C 1
ATOM 691 O O . ALA A 1 85 ? 14.159 -3.525 -18.491 1.00 98.25 85 ALA A O 1
ATOM 692 N N . GLU A 1 86 ? 14.460 -1.555 -19.526 1.00 98.38 86 GLU A N 1
ATOM 693 C CA . GLU A 1 86 ? 13.681 -0.786 -18.546 1.00 98.38 86 GLU A CA 1
ATOM 694 C C . GLU A 1 86 ? 12.200 -1.179 -18.565 1.00 98.38 86 GLU A C 1
ATOM 696 O O . GLU A 1 86 ? 11.595 -1.361 -17.505 1.00 98.38 86 GLU A O 1
ATOM 701 N N . ARG A 1 87 ? 11.607 -1.411 -19.745 1.00 98.31 87 ARG A N 1
ATOM 702 C CA . ARG A 1 87 ? 10.234 -1.946 -19.817 1.00 98.31 87 ARG A CA 1
ATOM 703 C C . ARG A 1 87 ? 10.132 -3.321 -19.157 1.00 98.31 87 ARG A C 1
ATOM 705 O O . ARG A 1 87 ? 9.206 -3.544 -18.381 1.00 98.31 87 ARG A O 1
ATOM 712 N N . GLN A 1 88 ? 11.085 -4.217 -19.427 1.00 98.44 88 GLN A N 1
ATOM 713 C CA . GLN A 1 88 ? 11.087 -5.564 -18.852 1.00 98.44 88 GLN A CA 1
ATOM 714 C C . GLN A 1 88 ? 11.171 -5.528 -17.323 1.00 98.44 88 GLN A C 1
ATOM 716 O O . GLN A 1 88 ? 10.376 -6.178 -16.656 1.00 98.44 88 GLN A O 1
ATOM 721 N N . LYS A 1 89 ? 12.042 -4.686 -16.761 1.00 98.38 89 LYS A N 1
ATOM 722 C CA . LYS A 1 89 ? 12.144 -4.478 -15.311 1.00 98.38 89 LYS A CA 1
ATOM 723 C C . LYS A 1 89 ? 10.814 -4.054 -14.674 1.00 98.38 89 LYS A C 1
ATOM 725 O O . LYS A 1 89 ? 10.484 -4.520 -13.587 1.00 98.38 89 LYS A O 1
ATOM 730 N N . ASN A 1 90 ? 10.045 -3.185 -15.334 1.00 98.38 90 ASN A N 1
ATOM 731 C CA . ASN A 1 90 ? 8.732 -2.755 -14.840 1.00 98.38 90 ASN A CA 1
ATOM 732 C C . ASN A 1 90 ? 7.677 -3.871 -14.933 1.00 98.38 90 ASN A C 1
ATOM 734 O O . ASN A 1 90 ? 6.826 -3.983 -14.049 1.00 98.38 90 ASN A O 1
ATOM 738 N N . ILE A 1 91 ? 7.741 -4.712 -15.970 1.00 98.44 91 ILE A N 1
ATOM 739 C CA . ILE A 1 91 ? 6.888 -5.904 -16.101 1.00 98.44 91 ILE A CA 1
ATOM 740 C C . ILE A 1 91 ? 7.198 -6.897 -14.978 1.00 98.44 91 ILE A C 1
ATOM 742 O O . ILE A 1 91 ? 6.283 -7.314 -14.273 1.00 98.44 91 ILE A O 1
ATOM 746 N N . ASP A 1 92 ? 8.476 -7.215 -14.766 1.00 98.62 92 ASP A N 1
ATOM 747 C CA . ASP A 1 92 ? 8.916 -8.152 -13.729 1.00 98.62 92 ASP A CA 1
ATOM 748 C C . ASP A 1 92 ? 8.515 -7.657 -12.332 1.00 98.62 92 ASP A C 1
ATOM 750 O O . ASP A 1 92 ? 7.994 -8.422 -11.523 1.00 98.62 92 ASP A O 1
ATOM 754 N N . HIS A 1 93 ? 8.673 -6.354 -12.071 1.00 98.31 93 HIS A N 1
ATOM 755 C CA . HIS A 1 93 ? 8.206 -5.732 -10.832 1.00 98.31 93 HIS A CA 1
ATOM 756 C C . HIS A 1 93 ? 6.685 -5.848 -10.655 1.00 98.31 93 HIS A C 1
ATOM 758 O O . HIS A 1 93 ? 6.214 -6.178 -9.568 1.00 98.31 93 HIS A O 1
ATOM 764 N N . THR A 1 94 ? 5.914 -5.624 -11.722 1.00 98.50 94 THR A N 1
ATOM 765 C CA . THR A 1 94 ? 4.449 -5.743 -11.681 1.00 98.50 94 THR A CA 1
ATOM 766 C C . THR A 1 94 ? 4.015 -7.175 -11.371 1.00 98.50 94 THR A C 1
ATOM 768 O O . THR A 1 94 ? 3.143 -7.373 -10.529 1.00 98.50 94 THR A O 1
ATOM 771 N N . LEU A 1 95 ? 4.640 -8.177 -12.000 1.00 98.50 95 LEU A N 1
ATOM 772 C CA . LEU A 1 95 ? 4.369 -9.595 -11.733 1.00 98.50 95 LEU A CA 1
ATOM 773 C C . LEU A 1 95 ? 4.682 -9.967 -10.281 1.00 98.50 95 LEU A C 1
ATOM 775 O O . LEU A 1 95 ? 3.845 -10.560 -9.608 1.00 98.50 95 LEU A O 1
ATOM 779 N N . HIS A 1 96 ? 5.838 -9.535 -9.775 1.00 98.25 96 HIS A N 1
ATOM 780 C CA . HIS A 1 96 ? 6.215 -9.726 -8.373 1.00 98.25 96 HIS A CA 1
ATOM 781 C C . HIS A 1 96 ? 5.176 -9.142 -7.408 1.00 98.25 96 HIS A C 1
ATOM 783 O O . HIS A 1 96 ? 4.782 -9.780 -6.433 1.00 98.25 96 HIS A O 1
ATOM 789 N N . CYS A 1 97 ? 4.676 -7.939 -7.686 1.00 98.31 97 CYS A N 1
ATOM 790 C CA . CYS A 1 97 ? 3.667 -7.327 -6.831 1.00 98.31 97 CYS A CA 1
ATOM 791 C C . CYS A 1 97 ? 2.276 -7.966 -6.959 1.00 98.31 97 CYS A C 1
ATOM 793 O O . CYS A 1 97 ? 1.523 -7.929 -5.987 1.00 98.31 97 CYS A O 1
ATOM 795 N N . ILE A 1 98 ? 1.936 -8.579 -8.099 1.00 98.44 98 ILE A N 1
ATOM 796 C CA . ILE A 1 98 ? 0.732 -9.418 -8.226 1.00 98.44 98 ILE A CA 1
ATOM 797 C C . ILE A 1 98 ? 0.832 -10.618 -7.274 1.00 98.44 98 ILE A C 1
ATOM 799 O O . ILE A 1 98 ? -0.119 -10.891 -6.538 1.00 98.44 98 ILE A O 1
ATOM 803 N N . ASP A 1 99 ? 1.985 -11.291 -7.236 1.00 97.88 99 ASP A N 1
ATOM 804 C CA . ASP A 1 99 ? 2.220 -12.416 -6.322 1.00 97.88 99 ASP A CA 1
ATOM 805 C C . ASP A 1 99 ? 2.155 -11.962 -4.854 1.00 97.88 99 ASP A C 1
ATOM 807 O O . ASP A 1 99 ? 1.475 -12.584 -4.032 1.00 97.88 99 ASP A O 1
ATOM 811 N N . LEU A 1 100 ? 2.765 -10.817 -4.531 1.00 97.81 100 LEU A N 1
ATOM 812 C CA . LEU A 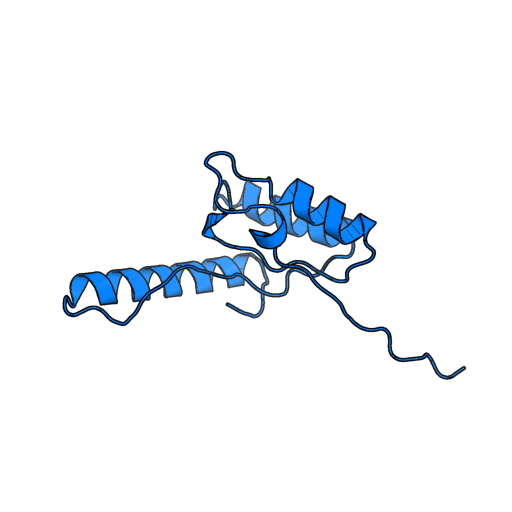1 100 ? 2.698 -10.215 -3.198 1.00 97.81 100 LEU A CA 1
ATOM 813 C C . LEU A 1 100 ? 1.256 -9.867 -2.786 1.00 97.81 100 LEU A C 1
ATOM 815 O O . LEU A 1 100 ? 0.833 -10.188 -1.673 1.00 97.81 100 LEU A O 1
ATOM 819 N N . ALA A 1 101 ? 0.474 -9.243 -3.674 1.00 97.69 101 ALA A N 1
ATOM 820 C CA . ALA A 1 101 ? -0.934 -8.935 -3.429 1.00 97.69 101 ALA A CA 1
ATOM 821 C C . ALA A 1 101 ? -1.739 -10.215 -3.156 1.00 97.69 101 ALA A C 1
ATOM 823 O O . ALA A 1 101 ? -2.524 -10.259 -2.203 1.00 97.69 101 ALA A O 1
ATOM 824 N N . HIS A 1 102 ? -1.484 -11.280 -3.920 1.00 96.38 102 HIS A N 1
ATOM 825 C CA . HIS A 1 102 ? -2.093 -12.590 -3.710 1.00 96.38 102 HIS A CA 1
ATOM 826 C C . HIS A 1 102 ? -1.756 -13.174 -2.325 1.00 96.38 102 HIS A C 1
ATOM 828 O O . HIS A 1 102 ? -2.664 -13.572 -1.591 1.00 96.38 102 HIS A O 1
ATOM 834 N N . GLU A 1 103 ? -0.488 -13.165 -1.902 1.00 93.31 103 GLU A N 1
ATOM 835 C CA . GLU A 1 103 ? -0.090 -13.608 -0.554 1.00 93.31 103 GLU A CA 1
ATOM 836 C C . GLU A 1 103 ? -0.748 -12.774 0.559 1.00 93.31 103 GLU A C 1
ATOM 838 O O . GLU A 1 103 ? -1.101 -13.274 1.644 1.00 93.31 103 GLU A O 1
ATOM 843 N N . MET A 1 104 ? -0.964 -11.489 0.278 1.00 95.62 104 MET A N 1
ATOM 844 C CA . MET A 1 104 ? -1.657 -10.568 1.165 1.00 95.62 104 MET A CA 1
ATOM 845 C C . MET A 1 104 ? -3.185 -10.706 1.138 1.00 95.62 104 MET A C 1
ATOM 847 O O . MET A 1 104 ? -3.845 -10.193 2.039 1.00 95.62 104 MET A O 1
ATOM 851 N N . GLY A 1 105 ? -3.749 -11.471 0.201 1.00 95.50 105 GLY A N 1
ATOM 852 C CA . GLY A 1 105 ? -5.196 -11.606 0.018 1.00 95.50 105 GLY A CA 1
ATOM 853 C C . GLY A 1 105 ? -5.862 -10.336 -0.524 1.00 95.50 105 GLY A C 1
ATOM 854 O O . GLY A 1 105 ? -7.043 -10.122 -0.269 1.00 95.50 105 GLY A O 1
ATOM 855 N N . ILE A 1 106 ? -5.106 -9.493 -1.228 1.00 97.69 106 ILE A N 1
ATOM 856 C CA . ILE A 1 106 ? -5.560 -8.230 -1.814 1.00 97.69 106 ILE A CA 1
ATOM 857 C C . ILE A 1 106 ? -6.050 -8.504 -3.240 1.00 97.69 106 ILE A C 1
ATOM 859 O O . ILE A 1 106 ? -5.343 -9.108 -4.042 1.00 97.69 106 ILE A O 1
ATOM 863 N N . GLY A 1 107 ? -7.269 -8.066 -3.562 1.00 96.06 107 GLY A N 1
ATOM 864 C CA . GLY A 1 107 ? -7.930 -8.385 -4.836 1.00 96.06 107 GLY A CA 1
ATOM 865 C C . GLY A 1 107 ? -7.630 -7.443 -6.009 1.00 96.06 107 GLY A C 1
ATOM 866 O O . GLY A 1 107 ? -8.206 -7.634 -7.077 1.00 96.06 107 GLY A O 1
ATOM 867 N N . SER A 1 108 ? -6.799 -6.416 -5.815 1.00 96.75 108 SER A N 1
ATOM 868 C CA . SER A 1 108 ? -6.526 -5.365 -6.804 1.00 96.75 108 SER A CA 1
ATOM 869 C C . SER A 1 108 ? -5.099 -4.819 -6.667 1.00 96.75 108 SER A C 1
ATOM 871 O O . SER A 1 108 ? -4.578 -4.727 -5.549 1.00 96.75 108 SER A O 1
ATOM 873 N N . ILE A 1 109 ? -4.498 -4.449 -7.802 1.00 93.69 109 ILE A N 1
ATOM 874 C CA . ILE A 1 109 ? -3.180 -3.810 -7.952 1.00 93.69 109 ILE A CA 1
ATOM 875 C C . ILE A 1 109 ? -3.263 -2.673 -8.973 1.00 93.69 109 ILE A C 1
ATOM 877 O O . ILE A 1 109 ? -3.962 -2.866 -9.997 1.00 93.69 109 ILE A O 1
#

pLDDT: mean 95.36, std 8.15, range [49.25, 98.75]

Solvent-accessible surface area (backbone atoms only — not comparable to full-atom values): 6448 Å² total; per-residue (Å²): 132,86,76,75,84,77,82,83,46,64,49,52,45,51,82,71,35,88,80,50,94,71,67,53,55,65,69,57,46,52,53,52,38,42,76,70,70,37,47,23,39,28,42,40,54,86,56,52,92,65,81,49,67,74,53,49,53,46,52,50,50,51,30,55,75,61,65,30,42,58,63,28,40,45,74,90,73,60,76,90,53,92,53,65,67,60,28,47,53,32,50,55,52,50,54,53,48,51,53,50,27,54,79,64,69,28,87,38,110

Nearest PDB structures (foldseek):
  4xsl-assembly2_C  TM=7.879E-01  e=3.653E-03  Pseudomonas cichorii
 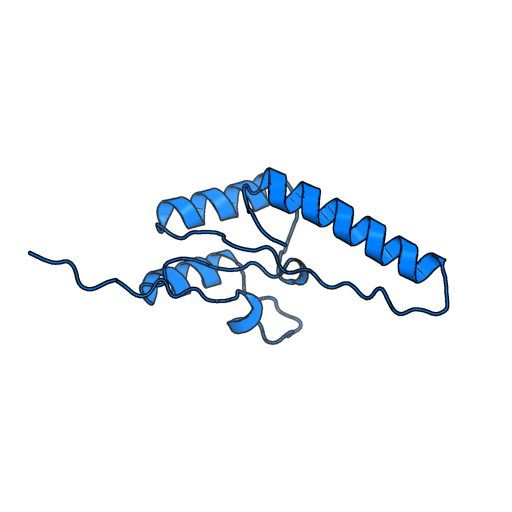 8xj1-assembly1_A  TM=7.986E-01  e=7.447E-03  Kroppenstedtia eburnea
  3vnl-assembly1_D  TM=7.645E-01  e=9.649E-03  Ruminiclostridium cellulolyticum H10
  2ysw-assembly2_C-2  TM=5.208E-01  e=3.522E-02  Aquifex aeolicus VF5
  1szr-assembly2_B  TM=5.496E-01  e=1.130E-01  Trypanosoma brucei brucei

Secondary structure (DSSP, 8-state):
--PPPPP--EEEGGGG--S-SSPPPHHHHHHHHHHTT-SEEEEEGGG-S---HHHHHHHHHHHHHTT-EEEEEE-------SSHHHHHHHHHHHHHHHHHHHHHT----

Radius of gyration: 15.77 Å; Cα contacts (8 Å, |Δi|>4): 145; chains: 1; bounding box: 51×26×40 Å

Foldseek 3Di:
DDDDDDDQDEEELCVVPVPDPDADALLVVLVVCLVVVHQAYEYEPVSYPDLPLVRLVVSLVSCVVSNHDHAYYDYDADCDDPDPVNNVVRVVVVVVVVVSCVSSVHPYD

Mean predicted aligned error: 3.49 Å

Sequence (109 aa):
MTTTPSLRLGTSSYSYWHFTPQKTPISYVLEQAHALGLHGVELLHRQMESEENSYVQGIKRQAFQLGLDIYNLSIHQDFVWEDAAERQKNIDHTLHCIDLAHEMGIGSI